Protein AF-A0A7L3F2R4-F1 (afdb_monomer_lite)

pLDDT: mean 94.24, std 3.87, range [74.0, 97.81]

Structure (mmCIF, N/CA/C/O backbone):
data_AF-A0A7L3F2R4-F1
#
_entry.id   AF-A0A7L3F2R4-F1
#
loop_
_atom_site.group_PDB
_atom_site.id
_atom_site.type_symbol
_atom_site.label_atom_id
_atom_site.label_alt_id
_atom_site.label_comp_id
_atom_site.label_asym_id
_atom_site.label_entity_id
_atom_site.label_seq_id
_atom_site.pdbx_PDB_ins_code
_atom_site.Cartn_x
_atom_site.Cartn_y
_atom_site.Cartn_z
_atom_site.occupancy
_atom_site.B_iso_or_equiv
_atom_site.auth_seq_id
_atom_site.auth_comp_id
_atom_site.auth_asym_id
_atom_site.auth_atom_id
_atom_site.pdbx_PDB_model_num
ATOM 1 N N . SER A 1 1 ? 7.980 -9.676 -3.808 1.00 86.12 1 SER A N 1
ATOM 2 C CA . SER A 1 1 ? 6.860 -8.711 -3.836 1.00 86.12 1 SER A CA 1
ATOM 3 C C . SER A 1 1 ? 6.884 -7.889 -2.555 1.00 86.12 1 SER A C 1
ATOM 5 O O . SER A 1 1 ? 7.437 -8.361 -1.570 1.00 86.12 1 SER A O 1
ATOM 7 N N . TYR A 1 2 ? 6.364 -6.660 -2.571 1.00 94.00 2 TYR A N 1
ATOM 8 C CA . TYR A 1 2 ? 6.256 -5.780 -1.400 1.00 94.00 2 TYR A CA 1
ATOM 9 C C . TYR A 1 2 ? 4.791 -5.500 -1.054 1.00 94.00 2 TYR A C 1
ATOM 11 O O . TYR A 1 2 ? 3.906 -5.644 -1.903 1.00 94.00 2 TYR A O 1
ATOM 19 N N . GLY A 1 3 ? 4.551 -5.100 0.193 1.00 95.81 3 GLY A N 1
ATOM 20 C CA . GLY A 1 3 ? 3.243 -4.686 0.688 1.00 95.81 3 GLY A CA 1
ATOM 21 C C . GLY A 1 3 ? 3.331 -3.381 1.473 1.00 95.81 3 GLY A C 1
ATOM 22 O O . GLY A 1 3 ? 4.374 -3.062 2.043 1.00 95.81 3 GLY A O 1
ATOM 23 N N . TRP A 1 4 ? 2.227 -2.643 1.489 1.00 96.88 4 TRP A N 1
ATOM 24 C CA . TRP A 1 4 ? 2.061 -1.390 2.215 1.00 96.88 4 TRP A CA 1
ATOM 25 C C . TRP A 1 4 ? 1.018 -1.565 3.309 1.00 96.88 4 TRP A C 1
ATOM 27 O O . TRP A 1 4 ? -0.075 -2.080 3.056 1.00 96.88 4 TRP A O 1
ATOM 37 N N . PHE A 1 5 ? 1.340 -1.095 4.510 1.00 95.69 5 PHE A N 1
ATOM 38 C CA . PHE A 1 5 ? 0.497 -1.239 5.690 1.00 95.69 5 PHE A CA 1
ATOM 39 C C . PHE A 1 5 ? 0.224 0.126 6.314 1.00 95.69 5 PHE A C 1
ATOM 41 O O . PHE A 1 5 ? 1.111 0.974 6.387 1.00 95.69 5 PHE A O 1
ATOM 48 N N . GLN A 1 6 ? -1.006 0.333 6.777 1.00 94.81 6 GLN A N 1
ATOM 49 C CA . GLN A 1 6 ? -1.413 1.525 7.506 1.00 94.81 6 GLN A CA 1
ATOM 50 C C . GLN A 1 6 ? -1.581 1.186 8.985 1.00 94.81 6 GLN A C 1
ATOM 52 O O . GLN A 1 6 ? -2.420 0.362 9.354 1.00 94.81 6 GLN A O 1
ATOM 57 N N . GLN A 1 7 ? -0.833 1.877 9.839 1.00 95.56 7 GLN A N 1
ATOM 58 C CA . GLN A 1 7 ? -1.056 1.874 11.279 1.00 95.56 7 GLN A CA 1
ATOM 59 C C . GLN A 1 7 ? -1.981 3.042 11.635 1.00 95.56 7 GLN A C 1
ATOM 61 O O . GLN A 1 7 ? -1.648 4.198 11.392 1.00 95.56 7 GLN A O 1
ATOM 66 N N . LYS A 1 8 ? -3.173 2.743 12.163 1.00 90.62 8 LYS A N 1
ATOM 67 C CA . LYS A 1 8 ? -4.158 3.767 12.569 1.00 90.62 8 LYS A CA 1
ATOM 68 C C . LYS A 1 8 ? -4.017 4.161 14.037 1.00 90.62 8 LYS A C 1
ATOM 70 O O . LYS A 1 8 ? -4.243 5.311 14.389 1.00 90.62 8 LYS A O 1
ATOM 75 N N . VAL A 1 9 ? -3.662 3.195 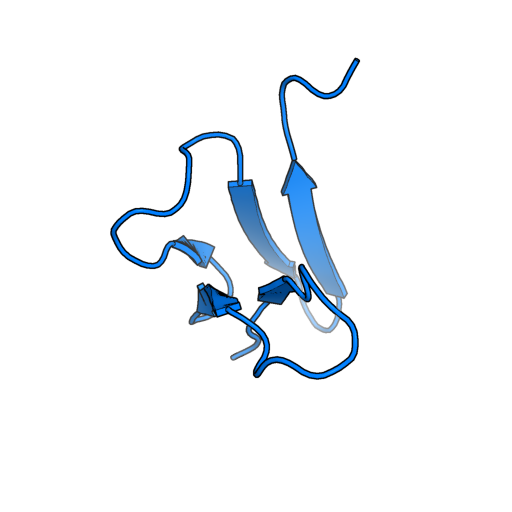14.881 1.00 94.69 9 VAL A N 1
ATOM 76 C CA . VAL A 1 9 ? -3.489 3.351 16.328 1.00 94.69 9 VAL A CA 1
ATOM 77 C C . VAL A 1 9 ? -2.213 2.602 16.726 1.00 94.69 9 VAL A C 1
ATOM 79 O O . VAL A 1 9 ? -1.988 1.514 16.191 1.00 94.69 9 VAL A O 1
ATOM 82 N N . PRO A 1 10 ? -1.385 3.122 17.653 1.00 90.75 10 PRO A N 1
ATOM 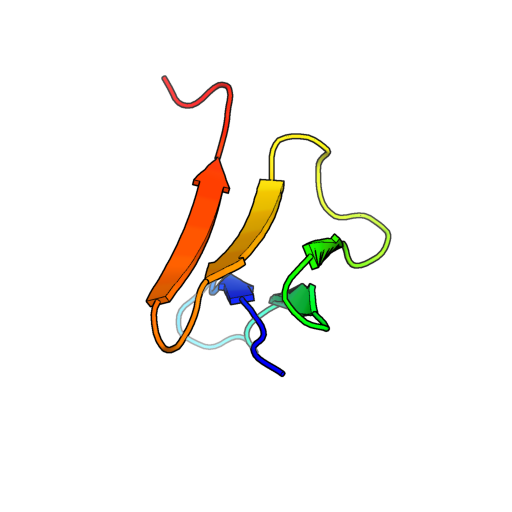83 C CA . PRO A 1 10 ? -0.089 2.522 17.987 1.00 90.75 10 PRO A CA 1
ATOM 84 C C . PRO A 1 10 ? -0.154 1.061 18.454 1.00 90.75 10 PRO A C 1
ATOM 86 O O . PRO A 1 10 ? 0.766 0.294 18.199 1.00 90.75 10 PRO A O 1
ATOM 89 N N . VAL A 1 11 ? -1.249 0.673 19.113 1.00 93.00 11 VAL A N 1
ATOM 90 C CA . VAL A 1 11 ? -1.404 -0.635 19.774 1.00 93.00 11 VAL A CA 1
ATOM 91 C C . VAL A 1 11 ? -2.085 -1.682 18.880 1.00 93.00 11 VAL A C 1
ATOM 93 O O . VAL A 1 11 ? -2.086 -2.868 19.196 1.00 93.00 11 VAL A O 1
ATOM 96 N N . THR A 1 12 ? -2.670 -1.279 17.752 1.00 93.94 12 THR A N 1
ATOM 97 C CA . THR A 1 12 ? -3.422 -2.195 16.884 1.00 93.94 12 THR A CA 1
ATOM 98 C C . THR A 1 12 ? -2.549 -2.729 15.755 1.00 93.94 12 THR A C 1
ATOM 100 O O . THR A 1 12 ? -1.689 -2.020 15.230 1.00 93.94 12 THR A O 1
ATOM 103 N N . ALA A 1 13 ? -2.813 -3.973 15.345 1.00 94.31 13 ALA A N 1
ATOM 104 C CA . ALA A 1 13 ? -2.188 -4.567 14.172 1.00 94.31 13 ALA A CA 1
ATOM 105 C C . ALA A 1 13 ? -2.351 -3.652 12.935 1.00 94.31 13 ALA A C 1
ATOM 107 O O . ALA A 1 13 ? -3.453 -3.146 12.688 1.00 94.31 13 ALA A O 1
ATOM 108 N N . PRO A 1 14 ? -1.281 -3.432 12.150 1.00 94.94 14 PRO A N 1
ATOM 109 C CA . PRO A 1 14 ? -1.369 -2.678 10.907 1.00 94.94 14 PRO A CA 1
ATOM 110 C C . PRO A 1 14 ? -2.358 -3.310 9.923 1.00 94.94 14 PRO A C 1
ATOM 112 O O . PRO A 1 14 ? -2.458 -4.530 9.809 1.00 94.94 14 PRO A O 1
ATOM 115 N N . VAL A 1 15 ? -3.060 -2.469 9.166 1.00 94.44 15 VAL A N 1
ATOM 116 C CA . VAL A 1 15 ? -3.991 -2.910 8.122 1.00 94.44 15 VAL A CA 1
ATOM 117 C C . VAL A 1 15 ? -3.273 -2.921 6.780 1.00 94.44 15 VAL A C 1
ATOM 119 O O . VAL A 1 15 ? -2.638 -1.935 6.409 1.00 94.44 15 VAL A O 1
ATOM 122 N N . THR A 1 16 ? -3.398 -4.010 6.024 1.00 95.81 16 THR A N 1
ATOM 123 C CA . THR A 1 16 ? -2.838 -4.092 4.667 1.00 95.81 16 THR A CA 1
ATOM 124 C C . THR A 1 16 ? -3.606 -3.174 3.718 1.00 95.81 16 THR A C 1
ATOM 126 O O . THR A 1 16 ? -4.825 -3.270 3.608 1.00 95.81 16 THR A O 1
ATOM 129 N N . VAL A 1 17 ? -2.889 -2.301 3.011 1.00 96.88 17 VAL A N 1
ATOM 130 C CA . VAL A 1 17 ? -3.447 -1.350 2.036 1.00 96.88 17 VAL A CA 1
ATOM 131 C C . VAL A 1 17 ? -3.228 -1.864 0.613 1.00 96.88 17 VAL A C 1
ATOM 133 O O . VAL A 1 17 ? -4.177 -1.996 -0.159 1.00 96.88 17 VAL A O 1
ATOM 136 N N . ILE A 1 18 ? -1.975 -2.198 0.291 1.00 97.81 18 ILE A N 1
ATOM 137 C CA . ILE A 1 18 ? -1.543 -2.740 -1.002 1.00 97.81 18 ILE A CA 1
ATOM 138 C C . ILE A 1 18 ? -0.708 -3.996 -0.736 1.00 97.81 18 ILE A C 1
ATOM 140 O O . ILE A 1 18 ? 0.152 -3.999 0.143 1.00 97.81 18 ILE A O 1
ATOM 144 N N . TYR A 1 19 ? -0.947 -5.053 -1.498 1.00 96.31 19 TYR A N 1
ATOM 145 C CA . TYR A 1 19 ? -0.197 -6.300 -1.514 1.00 96.31 19 TYR A CA 1
ATOM 146 C C . TYR A 1 19 ? 0.247 -6.612 -2.955 1.00 96.31 19 TYR A C 1
ATOM 148 O O . TYR A 1 19 ? -0.212 -5.983 -3.901 1.00 96.31 19 TYR A O 1
ATOM 156 N N . TRP A 1 20 ? 1.209 -7.521 -3.140 1.00 96.69 20 TRP A N 1
ATOM 157 C CA . TRP A 1 20 ? 1.780 -7.830 -4.467 1.00 96.69 20 TRP A CA 1
ATOM 158 C C . TRP A 1 20 ? 2.252 -6.607 -5.280 1.00 96.69 20 TRP A C 1
ATOM 160 O O . TRP A 1 20 ? 2.255 -6.629 -6.503 1.00 96.69 20 TRP A O 1
ATOM 170 N N . ASN A 1 21 ? 2.775 -5.582 -4.601 1.00 96.25 21 ASN A N 1
ATOM 171 C CA . ASN A 1 21 ? 3.235 -4.296 -5.147 1.00 96.25 21 ASN A CA 1
ATOM 172 C C . ASN A 1 21 ? 2.134 -3.339 -5.645 1.00 96.25 21 ASN A C 1
ATOM 174 O O . ASN A 1 21 ? 2.308 -2.137 -5.469 1.00 96.25 21 ASN A O 1
ATOM 178 N N . ASP A 1 22 ? 1.039 -3.829 -6.228 1.00 96.19 22 ASP A N 1
ATOM 179 C CA . ASP A 1 22 ? 0.002 -3.001 -6.871 1.00 96.19 22 ASP A CA 1
ATOM 180 C C . ASP A 1 22 ? -1.449 -3.435 -6.578 1.00 96.19 22 ASP A C 1
ATOM 182 O O . ASP A 1 22 ? -2.390 -2.688 -6.859 1.00 96.19 22 ASP A O 1
ATOM 186 N N . GLN A 1 23 ? -1.660 -4.598 -5.958 1.00 96.25 23 GLN A N 1
ATOM 187 C CA . GLN A 1 23 ? -2.992 -5.112 -5.662 1.00 96.25 23 GLN A CA 1
ATOM 188 C C . GLN A 1 23 ? -3.535 -4.467 -4.394 1.00 96.25 23 GLN A C 1
ATOM 190 O O . GLN A 1 23 ? -2.953 -4.558 -3.317 1.00 96.25 23 GLN A O 1
ATOM 195 N N . ARG A 1 24 ? -4.686 -3.812 -4.495 1.00 95.94 24 ARG A N 1
ATOM 196 C CA . ARG A 1 24 ? -5.339 -3.188 -3.344 1.00 95.94 24 ARG A CA 1
ATOM 197 C C . ARG A 1 24 ? -6.188 -4.204 -2.587 1.00 95.94 24 ARG A C 1
ATOM 199 O O . ARG A 1 24 ? -6.962 -4.936 -3.197 1.00 95.94 24 ARG A O 1
ATOM 206 N N . HIS A 1 25 ? -6.070 -4.224 -1.259 1.00 94.25 25 HIS A N 1
ATOM 207 C CA . HIS A 1 25 ? -6.935 -5.067 -0.432 1.00 94.25 25 HIS A CA 1
ATOM 208 C C . HIS A 1 25 ? -8.400 -4.599 -0.519 1.00 94.25 25 HIS A C 1
ATOM 210 O O . HIS A 1 25 ? -8.672 -3.402 -0.656 1.00 94.25 25 HIS A O 1
ATOM 216 N N . SER A 1 26 ? -9.355 -5.529 -0.443 1.00 92.69 26 SER A N 1
ATOM 217 C CA . SER A 1 26 ? -10.782 -5.185 -0.509 1.00 92.69 26 SER A CA 1
ATOM 218 C C . SER A 1 26 ? -11.180 -4.254 0.644 1.00 92.69 26 SER A C 1
ATOM 220 O O . SER A 1 26 ? -10.669 -4.375 1.756 1.00 92.69 26 SER A O 1
ATOM 222 N N . GLY A 1 27 ? -12.062 -3.288 0.382 1.00 90.19 27 GLY A N 1
ATOM 223 C CA . GLY A 1 27 ? -12.492 -2.292 1.376 1.00 90.19 27 GLY A CA 1
ATOM 224 C C . GLY A 1 27 ? -11.513 -1.132 1.618 1.00 90.19 27 GLY A C 1
ATOM 225 O O . GLY A 1 27 ? -11.842 -0.204 2.356 1.00 90.19 27 GLY A O 1
ATOM 226 N N . ILE A 1 28 ? -10.337 -1.127 0.981 1.00 92.88 28 ILE A N 1
ATOM 227 C CA . ILE A 1 28 ? -9.426 0.025 0.989 1.00 92.88 28 ILE A CA 1
ATOM 228 C C . ILE A 1 28 ? -9.879 1.055 -0.048 1.00 92.88 28 ILE A C 1
ATOM 230 O O . ILE A 1 28 ? -10.214 0.721 -1.187 1.00 92.88 28 ILE A O 1
ATOM 234 N N . LEU A 1 29 ? -9.861 2.328 0.352 1.00 90.69 29 LEU A N 1
ATOM 235 C CA . LEU A 1 29 ? -10.312 3.446 -0.475 1.00 90.69 29 LEU A CA 1
ATOM 236 C C . LEU A 1 29 ? -9.539 3.547 -1.794 1.00 90.69 29 LEU A C 1
ATOM 238 O O . LEU A 1 29 ? -8.331 3.306 -1.853 1.00 90.69 29 LEU A O 1
ATOM 242 N N . SER A 1 30 ? -10.239 3.989 -2.843 1.00 92.62 30 SER A N 1
ATOM 243 C CA . SER A 1 30 ? -9.697 4.069 -4.204 1.00 92.62 30 SER A CA 1
ATOM 244 C C . SER A 1 30 ? -8.501 5.011 -4.357 1.00 92.62 30 SER A C 1
ATOM 246 O O . SER A 1 30 ? -7.746 4.878 -5.317 1.00 92.62 30 SER A O 1
ATOM 248 N N . ARG A 1 31 ? -8.307 5.915 -3.390 1.00 94.50 31 ARG A N 1
ATOM 249 C CA . ARG A 1 31 ? -7.220 6.899 -3.353 1.00 94.50 31 ARG A CA 1
ATOM 250 C C . ARG A 1 31 ? -5.820 6.315 -3.155 1.00 94.50 31 ARG A C 1
ATOM 252 O O . ARG A 1 31 ? -4.852 7.047 -3.314 1.00 94.50 31 ARG A O 1
ATOM 259 N N . PHE A 1 32 ? -5.713 5.043 -2.763 1.00 95.56 32 PHE A N 1
ATOM 260 C CA . PHE A 1 32 ? -4.435 4.350 -2.605 1.00 95.56 32 PHE A CA 1
ATOM 261 C C . PHE A 1 32 ? -4.10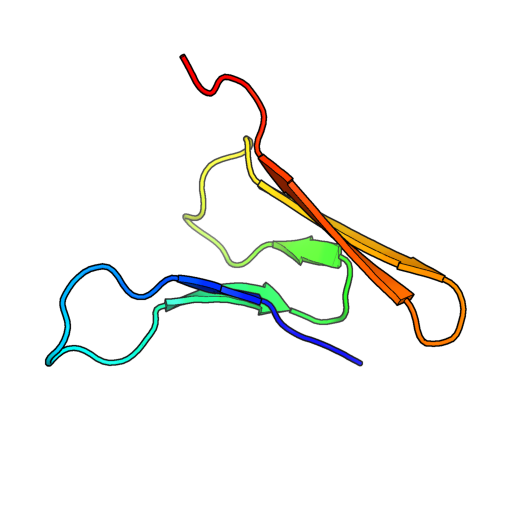9 3.519 -3.850 1.00 95.56 32 PHE A C 1
ATOM 263 O O . PHE A 1 32 ? -4.930 2.698 -4.282 1.00 95.56 32 PHE A O 1
ATOM 270 N N . SER A 1 33 ? -2.892 3.683 -4.370 1.00 96.06 33 SER A N 1
ATOM 271 C CA . SER A 1 33 ? -2.293 2.827 -5.401 1.00 96.06 33 SER A CA 1
ATOM 272 C C . SER A 1 33 ? -0.816 2.552 -5.103 1.00 96.06 33 SER A C 1
ATOM 274 O O . SER A 1 33 ? -0.136 3.370 -4.483 1.00 96.06 33 SER A O 1
ATOM 276 N N . GLY A 1 34 ? -0.325 1.383 -5.518 1.00 96.75 34 GLY A N 1
ATOM 277 C CA . GLY A 1 34 ? 1.067 0.968 -5.337 1.00 96.75 34 GLY A CA 1
ATOM 278 C C . GLY A 1 34 ? 1.740 0.637 -6.666 1.00 96.75 34 GLY A C 1
ATOM 279 O O . GLY A 1 34 ? 1.078 0.211 -7.610 1.00 96.75 34 GLY A O 1
ATOM 280 N N . SER A 1 35 ? 3.054 0.833 -6.740 1.00 96.88 35 SER A N 1
ATOM 281 C CA . SER A 1 35 ? 3.882 0.369 -7.853 1.00 96.88 35 SER A CA 1
ATOM 282 C C . SER A 1 35 ? 5.296 0.010 -7.387 1.00 96.88 35 SER A C 1
ATOM 284 O O . SER A 1 35 ? 5.722 0.347 -6.276 1.00 96.88 35 SER A O 1
ATOM 286 N N . ARG A 1 36 ? 6.039 -0.706 -8.239 1.00 97.25 36 ARG A N 1
ATOM 287 C CA . ARG A 1 36 ? 7.442 -1.067 -8.009 1.00 97.25 36 ARG A CA 1
ATOM 288 C C . ARG A 1 36 ? 8.235 -0.977 -9.311 1.00 97.25 36 ARG A C 1
ATOM 290 O O . ARG A 1 36 ? 7.812 -1.528 -10.320 1.00 97.25 36 ARG A O 1
ATOM 297 N N . SER A 1 37 ? 9.419 -0.372 -9.254 1.00 96.69 37 SER A N 1
ATOM 298 C CA . SER A 1 37 ? 10.431 -0.413 -10.315 1.00 96.69 37 SER A CA 1
ATOM 299 C C . SER A 1 37 ? 11.785 -0.781 -9.707 1.00 96.69 37 SER A C 1
ATOM 301 O O . SER A 1 37 ? 12.270 -0.101 -8.805 1.00 96.69 37 SER A O 1
ATOM 303 N N . GLY A 1 38 ? 12.380 -1.899 -10.135 1.00 95.12 38 GLY A N 1
ATOM 304 C CA . GLY A 1 38 ? 13.622 -2.413 -9.546 1.00 95.12 38 GLY A CA 1
ATOM 3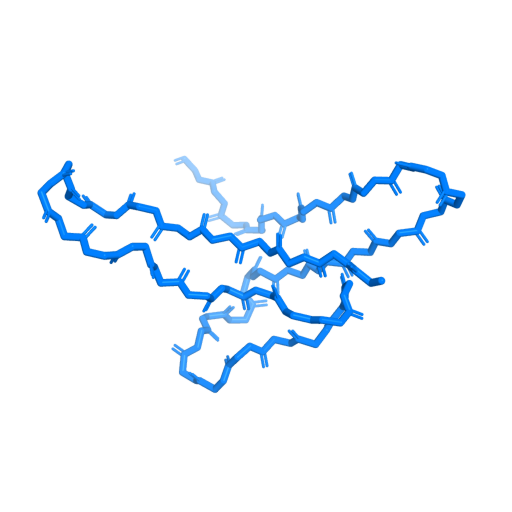05 C C . GLY A 1 38 ? 13.490 -2.684 -8.040 1.00 95.12 38 GLY A C 1
ATOM 306 O O . GLY A 1 38 ? 12.690 -3.528 -7.619 1.00 95.12 38 GLY A O 1
ATOM 307 N N . SER A 1 39 ? 14.280 -1.986 -7.224 1.00 95.19 39 SER A N 1
ATOM 308 C CA . SER A 1 39 ? 14.219 -2.002 -5.752 1.00 95.19 39 SER A CA 1
ATOM 309 C C . SER A 1 39 ? 13.378 -0.864 -5.157 1.00 95.19 39 SER A C 1
ATOM 311 O O . SER A 1 39 ? 13.153 -0.848 -3.949 1.00 95.19 39 SER A O 1
ATOM 313 N N . THR A 1 40 ? 12.876 0.056 -5.980 1.00 96.62 40 THR A N 1
ATOM 314 C CA .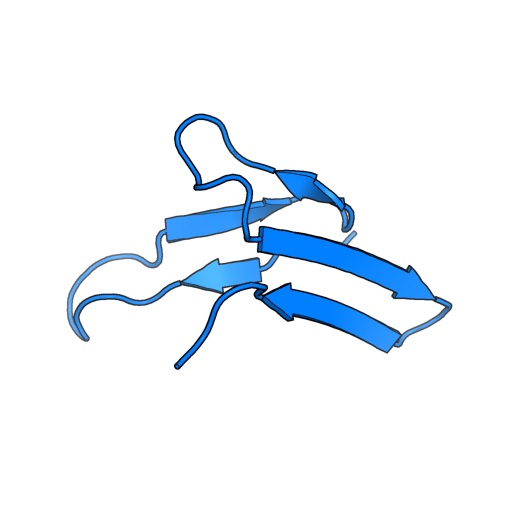 THR A 1 40 ? 12.084 1.209 -5.546 1.00 96.62 40 THR A CA 1
ATOM 315 C C . THR A 1 40 ? 10.599 0.863 -5.537 1.00 96.62 40 THR A C 1
ATOM 317 O O . THR A 1 40 ? 10.044 0.422 -6.545 1.00 96.62 40 THR A O 1
ATOM 320 N N . GLY A 1 41 ? 9.945 1.071 -4.394 1.00 96.38 41 GLY A N 1
ATOM 321 C CA . GLY A 1 41 ? 8.492 1.000 -4.251 1.00 96.38 41 GLY A CA 1
ATOM 322 C C . GLY A 1 41 ? 7.885 2.394 -4.125 1.00 96.38 41 GLY A C 1
ATOM 323 O O . GLY A 1 41 ? 8.469 3.269 -3.489 1.00 96.38 41 GLY A O 1
ATOM 324 N N . THR A 1 42 ? 6.698 2.593 -4.690 1.00 97.06 42 THR A N 1
ATOM 325 C CA . THR A 1 42 ? 5.947 3.848 -4.580 1.00 97.06 42 THR A CA 1
ATOM 326 C C . THR A 1 42 ? 4.534 3.565 -4.085 1.00 97.06 42 THR A C 1
ATOM 328 O O . THR A 1 42 ? 3.873 2.647 -4.567 1.00 97.06 42 THR A O 1
ATOM 331 N N . LEU A 1 43 ? 4.084 4.360 -3.114 1.00 96.56 43 LEU A N 1
ATOM 332 C CA . LEU A 1 43 ? 2.697 4.435 -2.663 1.00 96.56 43 LEU A CA 1
ATOM 333 C C . LEU A 1 43 ? 2.173 5.822 -3.018 1.00 96.56 43 LEU A C 1
ATOM 335 O O . LEU A 1 43 ? 2.711 6.824 -2.551 1.00 96.56 43 LEU A O 1
ATOM 339 N N . THR A 1 44 ? 1.123 5.883 -3.826 1.00 96.50 44 THR A N 1
ATOM 340 C CA . THR A 1 44 ? 0.451 7.138 -4.158 1.00 96.50 44 THR A CA 1
ATOM 341 C C . THR A 1 44 ? -0.846 7.238 -3.368 1.00 96.50 44 THR A C 1
ATOM 343 O O . THR A 1 44 ? -1.635 6.293 -3.317 1.00 96.50 44 THR A O 1
ATOM 346 N N . ILE A 1 45 ? -1.050 8.399 -2.743 1.00 95.69 45 ILE A N 1
ATOM 347 C CA . ILE A 1 45 ? -2.267 8.749 -2.011 1.00 95.69 45 ILE A CA 1
ATOM 348 C C . ILE A 1 45 ? -2.833 10.010 -2.660 1.00 95.69 45 ILE A C 1
ATOM 350 O O . ILE A 1 45 ? -2.220 11.072 -2.582 1.00 95.69 45 ILE A O 1
ATOM 354 N N . THR A 1 46 ? -3.975 9.898 -3.333 1.00 95.75 46 THR A N 1
ATOM 355 C CA . THR A 1 46 ? -4.630 11.038 -3.991 1.00 95.75 46 THR A CA 1
ATOM 356 C C . THR A 1 46 ? -5.634 11.730 -3.063 1.00 95.75 46 THR A C 1
ATOM 358 O O . THR A 1 46 ? -6.114 11.138 -2.094 1.00 95.75 46 THR A O 1
ATOM 361 N N . GLY A 1 47 ? -5.955 12.998 -3.349 1.00 91.44 47 GLY A N 1
ATOM 362 C CA . GLY A 1 47 ? -6.982 13.748 -2.612 1.00 91.44 47 GLY A CA 1
ATOM 363 C C . GLY A 1 47 ? -6.638 14.030 -1.146 1.00 91.44 47 GLY A C 1
ATOM 364 O O . GLY A 1 47 ? -7.538 14.083 -0.312 1.00 91.44 47 GLY A O 1
ATOM 365 N N . VAL A 1 48 ? -5.347 14.153 -0.823 1.00 86.62 48 VAL A N 1
ATOM 366 C CA . VAL A 1 48 ? -4.889 14.674 0.473 1.00 86.62 48 VAL A CA 1
ATOM 367 C C . VAL A 1 48 ? -4.983 16.201 0.427 1.00 86.62 48 VAL A C 1
ATOM 369 O O . VAL A 1 48 ? -4.518 16.799 -0.543 1.00 86.62 48 VAL A O 1
ATOM 372 N N . GLN A 1 49 ? -5.585 16.806 1.452 1.00 74.00 49 GLN A N 1
ATOM 373 C CA . GLN A 1 49 ? -5.692 18.253 1.653 1.00 74.00 49 GLN A CA 1
ATOM 374 C C . GLN A 1 49 ? -5.173 18.619 3.042 1.00 74.00 49 GLN A C 1
ATOM 376 O O . GLN A 1 49 ? -5.325 17.770 3.952 1.00 74.00 49 GLN A O 1
#

InterPro domains:
  IPR013783 Immunoglobulin-like fold [G3DSA:2.60.40.10] (1-49)
  IPR036179 Immunoglobulin-like domain superfamily [SSF48726] (3-49)
  IPR050150 Immunoglobulin Variable Light Chain [PTHR23267] (2-49)

Foldseek 3Di:
DDWDWDDPDPPDDTHTQDDPQFHGDPPHDPQWGWHDDDPDIDIGGPDDD

Organism: NCBI:txid2585822

Radius of gyration: 11.27 Å; chains: 1; bounding box: 27×27×30 Å

Secondary structure (DSSP, 8-state):
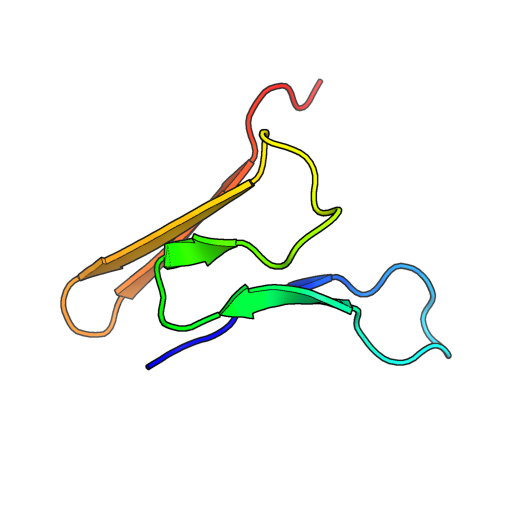---EEE-SSTTSPPEEEEETTTEEPTT--TTEEEEEETTEEEEEE-S--

Sequence (49 aa):
SYGWFQQKVPVTAPVTVIYWNDQRHSGILSRFSGSRSGSTGTLTITGVQ